Protein AF-A0A7C4GSD8-F1 (afdb_monomer_lite)

Secondary structure (DSSP, 8-state):
-HHHHHHHHHHHHTTS-S-S-B-HHHHHHHHT--HHHHHHHHHHHHHTTSEEE-TTS-EEE-GGGGHHHH-

Radius of gyration: 11.31 Å; chains: 1; bounding box: 25×26×30 Å

Structure (mmCIF, N/CA/C/O backbone):
data_AF-A0A7C4GSD8-F1
#
_entry.id   AF-A0A7C4GSD8-F1
#
loop_
_atom_site.group_PDB
_atom_site.id
_atom_site.type_symbol
_atom_site.label_atom_id
_atom_site.label_alt_id
_atom_site.label_comp_id
_atom_site.label_asym_id
_atom_site.label_entity_id
_atom_site.label_seq_id
_atom_site.pdbx_PDB_ins_code
_atom_site.Cartn_x
_atom_site.Cartn_y
_atom_site.Cartn_z
_atom_site.occupancy
_atom_site.B_iso_or_equiv
_atom_site.auth_seq_id
_atom_site.auth_comp_id
_atom_site.auth_asym_id
_atom_site.auth_atom_id
_atom_site.pdbx_PDB_model_num
ATOM 1 N N . MET A 1 1 ? 0.284 -7.740 -0.663 1.00 90.06 1 MET A N 1
ATOM 2 C CA . MET A 1 1 ? 0.221 -6.255 -0.615 1.00 90.06 1 MET A CA 1
ATOM 3 C C . MET A 1 1 ? 0.653 -5.613 -1.925 1.00 90.06 1 MET A C 1
ATOM 5 O O . MET A 1 1 ? -0.121 -4.818 -2.438 1.00 90.06 1 MET A O 1
ATOM 9 N N . LEU A 1 2 ? 1.814 -5.966 -2.496 1.00 93.44 2 LEU A N 1
ATOM 10 C CA . LEU A 1 2 ? 2.250 -5.416 -3.791 1.00 93.44 2 LEU A CA 1
ATOM 11 C C . LEU A 1 2 ? 1.220 -5.642 -4.907 1.00 93.44 2 LEU A C 1
ATOM 13 O O . LEU A 1 2 ? 0.842 -4.680 -5.557 1.00 93.44 2 LEU A O 1
ATOM 17 N N . LEU A 1 3 ? 0.657 -6.850 -5.032 1.00 94.19 3 LEU A N 1
ATOM 18 C CA . LEU A 1 3 ? -0.427 -7.127 -5.990 1.00 94.19 3 LEU A CA 1
ATOM 19 C C . LEU A 1 3 ? -1.688 -6.271 -5.761 1.00 94.19 3 LEU A C 1
ATOM 21 O O . LEU A 1 3 ? -2.312 -5.830 -6.718 1.00 94.19 3 LEU A O 1
ATOM 25 N N . CYS A 1 4 ? -2.044 -5.983 -4.504 1.00 95.62 4 CYS A N 1
ATOM 26 C CA . CYS A 1 4 ? -3.181 -5.112 -4.180 1.00 95.62 4 CYS A CA 1
ATOM 27 C C . CYS A 1 4 ? -2.934 -3.676 -4.666 1.00 95.62 4 CYS A C 1
ATOM 29 O O . CYS A 1 4 ? -3.811 -3.059 -5.267 1.00 95.62 4 CYS A O 1
ATOM 31 N N . LEU A 1 5 ? -1.732 -3.148 -4.422 1.00 96.31 5 LEU A N 1
ATOM 32 C CA . LEU A 1 5 ? -1.346 -1.809 -4.863 1.00 96.31 5 LEU A CA 1
ATOM 33 C C . LEU A 1 5 ? -1.170 -1.745 -6.387 1.00 96.31 5 LEU A C 1
ATOM 35 O O . LEU A 1 5 ? -1.591 -0.770 -7.002 1.00 96.31 5 LEU A O 1
ATOM 39 N N . ALA A 1 6 ? -0.617 -2.792 -7.006 1.00 95.25 6 ALA A N 1
ATOM 40 C CA . ALA A 1 6 ? -0.521 -2.922 -8.457 1.00 95.25 6 ALA A CA 1
ATOM 41 C C . ALA A 1 6 ? -1.914 -2.931 -9.105 1.00 95.25 6 ALA A C 1
ATOM 43 O O . ALA A 1 6 ? -2.142 -2.229 -10.088 1.00 95.25 6 ALA A O 1
ATOM 44 N N . GLY A 1 7 ? -2.870 -3.651 -8.511 1.00 95.56 7 GLY A N 1
ATOM 45 C CA . GLY A 1 7 ? -4.267 -3.653 -8.941 1.00 95.56 7 GLY A CA 1
ATOM 46 C C . GLY A 1 7 ? -4.906 -2.264 -8.876 1.00 95.56 7 GLY A C 1
ATOM 47 O O . GLY A 1 7 ? -5.527 -1.837 -9.846 1.00 95.56 7 GLY A O 1
ATOM 48 N N . ALA A 1 8 ? -4.701 -1.521 -7.782 1.00 96.38 8 ALA A N 1
ATOM 49 C CA . ALA A 1 8 ? -5.184 -0.142 -7.666 1.00 96.38 8 ALA A CA 1
ATOM 50 C C . ALA A 1 8 ? -4.558 0.783 -8.727 1.00 96.38 8 ALA A C 1
ATOM 52 O O . ALA A 1 8 ? -5.260 1.561 -9.375 1.00 96.38 8 ALA A O 1
ATOM 53 N N . PHE A 1 9 ? -3.249 0.657 -8.951 1.00 95.69 9 PHE A N 1
ATOM 54 C CA . PHE A 1 9 ? -2.506 1.430 -9.945 1.00 95.69 9 PHE A CA 1
ATOM 55 C C . PHE A 1 9 ? -2.980 1.171 -11.381 1.00 95.69 9 PHE A C 1
ATOM 57 O O . PHE A 1 9 ? -3.264 2.113 -12.123 1.00 95.69 9 PHE A O 1
ATOM 64 N N . ILE A 1 10 ? -3.111 -0.098 -11.778 1.00 95.19 10 ILE A N 1
ATOM 65 C CA . ILE A 1 10 ? -3.591 -0.465 -13.117 1.00 95.19 10 ILE A CA 1
ATOM 66 C C . ILE A 1 10 ? -5.069 -0.094 -13.263 1.00 95.19 10 ILE A C 1
ATOM 68 O O . ILE A 1 10 ? -5.449 0.522 -14.257 1.00 95.19 10 ILE A O 1
ATOM 72 N N . GLY A 1 11 ? -5.897 -0.390 -12.260 1.00 96.81 11 GLY A N 1
ATOM 73 C CA . GLY A 1 11 ? -7.326 -0.089 -12.286 1.00 96.81 11 GLY A CA 1
ATOM 74 C C . GLY A 1 11 ? -7.618 1.402 -12.460 1.00 96.81 11 GLY A C 1
ATOM 75 O O . GLY A 1 11 ? -8.485 1.761 -13.255 1.00 96.81 11 GLY A O 1
ATOM 76 N N . LYS A 1 12 ? -6.849 2.290 -11.814 1.00 96.50 12 LYS A N 1
ATOM 77 C CA . LYS A 1 12 ? -6.964 3.739 -12.045 1.00 96.50 12 LYS A CA 1
ATOM 78 C C . LYS A 1 12 ? -6.595 4.132 -13.477 1.00 96.50 12 LYS A C 1
ATOM 80 O O . LYS A 1 12 ? -7.304 4.928 -14.087 1.00 96.50 12 LYS A O 1
ATOM 85 N N . ARG A 1 13 ? -5.513 3.573 -14.030 1.00 94.81 13 ARG A N 1
ATOM 86 C CA . ARG A 1 13 ? -5.061 3.856 -15.409 1.00 94.81 13 ARG A CA 1
ATOM 87 C C . ARG A 1 13 ? -6.038 3.368 -16.472 1.00 94.81 13 ARG A C 1
ATOM 89 O O . ARG A 1 13 ? -6.155 4.000 -17.514 1.00 94.81 13 ARG A O 1
ATOM 96 N N . LEU A 1 14 ? -6.743 2.276 -16.195 1.00 96.69 14 LEU A N 1
ATOM 97 C CA . LEU A 1 14 ? -7.799 1.743 -17.055 1.00 96.69 14 LEU A CA 1
ATOM 98 C C . LEU A 1 14 ? -9.146 2.464 -16.877 1.00 96.69 14 LEU A C 1
ATOM 100 O O . LEU A 1 14 ? -10.112 2.106 -17.540 1.00 96.69 14 LEU A O 1
ATOM 104 N N . GLY A 1 15 ? -9.239 3.451 -15.977 1.00 96.81 15 GLY A N 1
ATOM 105 C CA . GLY A 1 15 ? -10.494 4.144 -15.673 1.00 96.81 15 GLY A CA 1
ATOM 106 C C . GLY A 1 15 ? -11.511 3.293 -14.902 1.00 96.81 15 GLY A C 1
ATOM 107 O O . GLY A 1 15 ? -12.668 3.684 -14.799 1.00 96.81 15 GLY A O 1
ATOM 108 N N . LEU A 1 16 ? -11.094 2.147 -14.355 1.00 97.00 16 LEU A N 1
ATOM 109 C CA . LEU A 1 16 ? -11.953 1.232 -13.598 1.00 97.00 16 LEU A CA 1
ATOM 110 C C . LEU A 1 16 ? -12.103 1.655 -12.136 1.00 97.00 16 LEU A C 1
ATOM 112 O O . LEU A 1 16 ? -13.140 1.403 -11.530 1.00 97.00 16 LEU A O 1
ATOM 116 N N . PHE A 1 17 ? -11.073 2.288 -11.566 1.00 95.00 17 PHE A N 1
ATOM 117 C CA . PHE A 1 17 ? -11.070 2.755 -10.180 1.00 9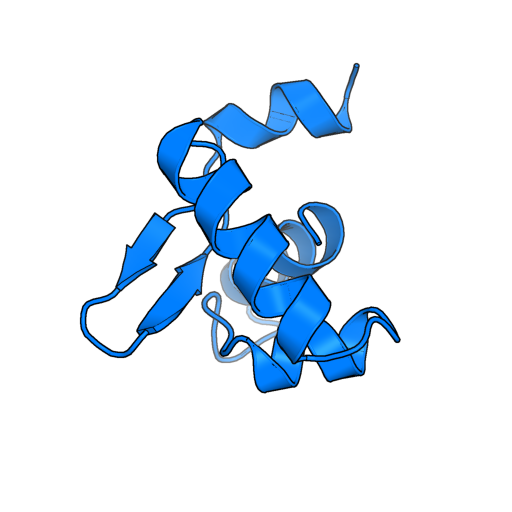5.00 17 PHE A CA 1
ATOM 118 C C . PHE A 1 17 ? -10.851 4.263 -10.085 1.00 95.00 17 PHE A C 1
ATOM 120 O O . PHE A 1 17 ? -10.099 4.864 -10.852 1.00 95.00 17 PHE A O 1
ATOM 127 N N . GLU A 1 18 ? -11.461 4.884 -9.077 1.00 92.19 18 GLU A N 1
AT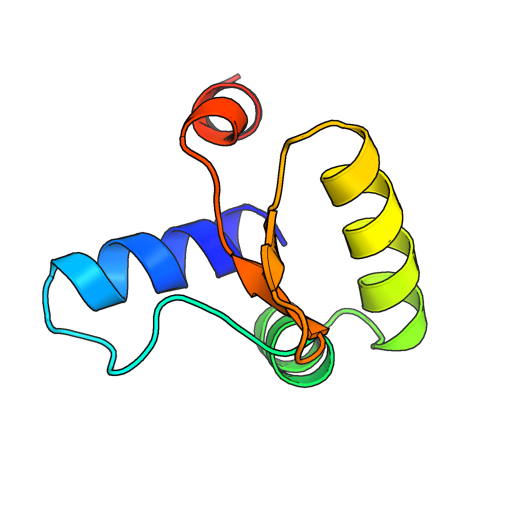OM 128 C CA . GLU A 1 18 ? -11.345 6.326 -8.845 1.00 92.19 18 GLU A CA 1
ATOM 129 C C . GLU A 1 18 ? -9.994 6.735 -8.248 1.00 92.19 18 GLU A C 1
ATOM 131 O O . GLU A 1 18 ? -9.553 7.870 -8.448 1.00 92.19 18 GLU A O 1
ATOM 136 N N . LYS A 1 19 ? -9.292 5.819 -7.573 1.00 92.31 19 LYS A N 1
ATOM 137 C CA . LYS A 1 19 ? -8.012 6.089 -6.909 1.00 92.31 19 LYS A CA 1
ATOM 138 C C . LYS A 1 19 ? -6.984 4.988 -7.137 1.00 92.31 19 LYS A C 1
ATOM 140 O O . LYS A 1 19 ? -7.327 3.816 -7.219 1.00 92.31 19 LYS A O 1
ATOM 145 N N . GLU A 1 20 ? -5.718 5.394 -7.189 1.00 94.31 20 GLU A N 1
ATOM 146 C CA . GLU A 1 20 ? -4.554 4.495 -7.279 1.00 94.31 20 GLU A CA 1
ATOM 147 C C . GLU A 1 20 ? -3.819 4.310 -5.941 1.00 94.31 20 GLU A C 1
ATOM 149 O O . GLU A 1 20 ? -2.988 3.414 -5.812 1.00 94.31 20 GLU A O 1
ATOM 154 N N . PHE A 1 21 ? -4.117 5.152 -4.944 1.00 97.06 21 PHE A N 1
ATOM 155 C CA . PHE A 1 21 ? -3.515 5.097 -3.614 1.00 97.06 21 PHE A CA 1
ATOM 156 C C . PHE A 1 21 ? -4.520 4.583 -2.585 1.00 97.06 2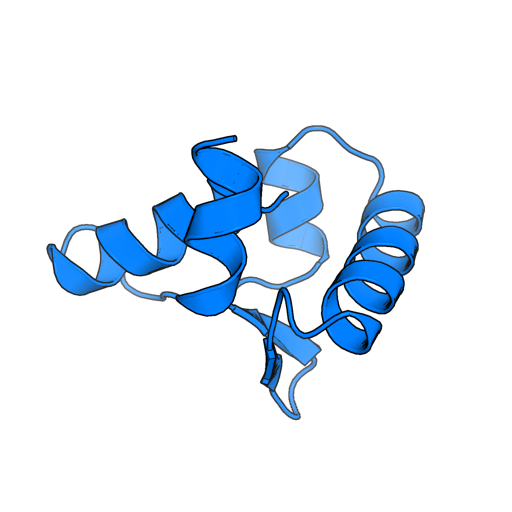1 PHE A C 1
ATOM 158 O O . PHE A 1 21 ? -5.695 4.954 -2.621 1.00 97.06 21 PHE A O 1
ATOM 165 N N . LEU A 1 22 ? -4.050 3.764 -1.647 1.00 97.50 22 LEU A N 1
ATOM 166 C CA . LEU A 1 22 ? -4.882 3.104 -0.644 1.00 97.50 22 LEU A CA 1
ATOM 167 C C . LEU A 1 22 ? -4.395 3.399 0.774 1.00 97.50 22 LEU A C 1
ATOM 169 O O . LEU A 1 22 ? -3.194 3.511 1.030 1.00 97.50 22 LEU A O 1
ATOM 173 N N . THR A 1 23 ? -5.326 3.484 1.720 1.00 97.56 23 THR A N 1
ATOM 174 C CA . THR A 1 23 ? -4.982 3.537 3.147 1.00 97.56 23 THR A CA 1
ATOM 175 C C . THR A 1 23 ? -4.512 2.161 3.646 1.00 97.56 23 THR A C 1
ATOM 177 O O . THR A 1 23 ? -4.899 1.134 3.083 1.00 97.56 23 THR A O 1
ATOM 180 N N . PRO A 1 24 ? -3.751 2.086 4.756 1.00 97.56 24 PRO A N 1
ATOM 181 C CA . PRO A 1 24 ? -3.406 0.802 5.372 1.00 97.56 24 PRO A CA 1
ATOM 182 C C . PRO A 1 24 ? -4.626 -0.0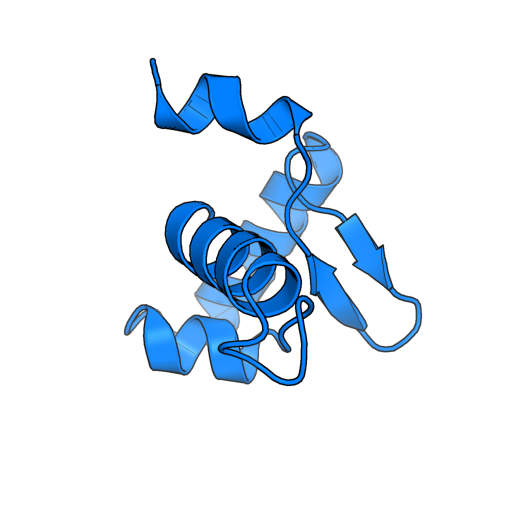53 5.732 1.00 97.56 24 PRO A C 1
ATOM 184 O O . PRO A 1 24 ? -4.578 -1.268 5.578 1.00 97.56 24 PRO A O 1
ATOM 187 N N . LYS A 1 25 ? -5.729 0.583 6.147 1.00 97.69 25 LYS A N 1
ATOM 188 C CA . LYS A 1 25 ? -6.994 -0.092 6.455 1.00 97.69 25 LYS A CA 1
ATOM 189 C C . LYS A 1 25 ? -7.610 -0.753 5.221 1.00 97.69 25 LYS A C 1
ATOM 191 O O . LYS A 1 25 ? -8.069 -1.885 5.289 1.00 97.69 25 LYS A O 1
ATOM 196 N N . GLU A 1 26 ? -7.599 -0.073 4.080 1.00 97.81 26 GLU A N 1
ATOM 197 C CA . GLU A 1 26 ? -8.098 -0.649 2.826 1.00 97.81 26 GLU A CA 1
ATOM 198 C C . GLU A 1 26 ? -7.237 -1.813 2.353 1.00 97.81 26 GLU A C 1
ATOM 200 O O . GLU A 1 26 ? -7.763 -2.850 1.968 1.00 97.81 26 GLU A O 1
ATOM 205 N N . ILE A 1 27 ? -5.914 -1.673 2.443 1.00 97.75 27 ILE A N 1
ATOM 206 C CA . ILE A 1 27 ? -4.980 -2.742 2.077 1.00 97.75 27 ILE A CA 1
ATOM 207 C C . ILE A 1 27 ? -5.195 -3.967 2.976 1.00 97.75 27 ILE A C 1
ATOM 209 O O . ILE A 1 27 ? -5.238 -5.088 2.472 1.00 97.75 27 ILE A O 1
ATOM 213 N N . ALA A 1 28 ? -5.375 -3.763 4.283 1.00 98.06 28 ALA A N 1
ATOM 214 C CA . ALA A 1 28 ? -5.706 -4.821 5.235 1.00 98.06 28 ALA A CA 1
ATOM 215 C C . ALA A 1 28 ? -7.011 -5.533 4.841 1.00 98.06 28 ALA A C 1
ATOM 217 O O . ALA A 1 28 ? -7.022 -6.751 4.672 1.00 98.06 28 ALA A O 1
ATOM 218 N N . ASN A 1 29 ? -8.072 -4.768 4.565 1.00 97.75 29 ASN A N 1
ATOM 219 C CA . ASN A 1 29 ? -9.364 -5.309 4.138 1.00 97.75 29 ASN A CA 1
ATOM 220 C C . ASN A 1 29 ? -9.273 -6.118 2.833 1.00 97.75 29 ASN A C 1
ATOM 222 O O . ASN A 1 29 ? -9.844 -7.200 2.751 1.00 97.75 29 ASN A O 1
ATOM 226 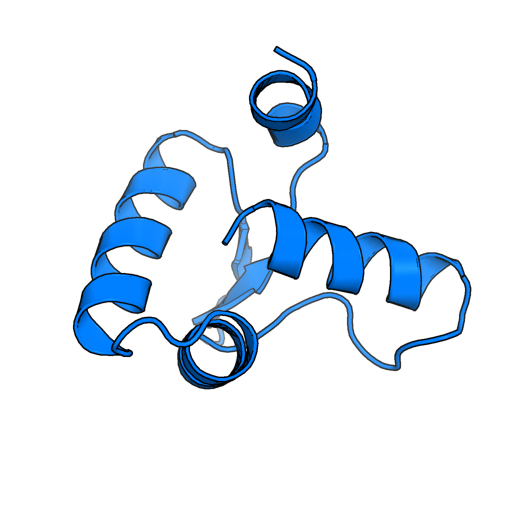N N . TYR A 1 30 ? -8.550 -5.628 1.820 1.00 96.56 30 TYR A N 1
ATOM 227 C CA . TYR A 1 30 ? -8.428 -6.318 0.528 1.00 96.56 30 TYR A CA 1
ATOM 228 C C . TYR A 1 30 ? -7.526 -7.551 0.572 1.00 96.56 30 TYR A C 1
ATOM 230 O O . TYR A 1 30 ? -7.676 -8.450 -0.249 1.00 96.56 30 TYR A O 1
ATOM 238 N N . THR A 1 31 ? -6.563 -7.592 1.495 1.00 95.94 31 THR A N 1
ATOM 239 C CA . THR A 1 31 ? -5.612 -8.709 1.603 1.00 95.94 31 THR A CA 1
ATOM 240 C C . THR A 1 31 ? -5.982 -9.725 2.679 1.00 95.94 31 THR A C 1
ATOM 242 O O . THR A 1 31 ? -5.389 -10.799 2.709 1.00 95.94 31 THR A O 1
ATOM 245 N N . GLY A 1 32 ? -6.928 -9.399 3.566 1.00 96.75 32 GLY A N 1
ATOM 246 C CA . GLY A 1 32 ? -7.273 -10.215 4.732 1.00 96.75 32 GLY A CA 1
ATOM 247 C C . GLY A 1 32 ? -6.188 -10.240 5.817 1.00 96.75 32 GLY A C 1
ATOM 248 O O . GLY A 1 32 ? -6.262 -11.047 6.739 1.00 96.75 32 GLY A O 1
ATOM 249 N N . ILE A 1 33 ? -5.169 -9.382 5.710 1.00 96.69 33 ILE A N 1
ATOM 250 C CA . ILE A 1 33 ? -4.080 -9.275 6.685 1.00 96.69 33 ILE A CA 1
ATOM 251 C C . ILE A 1 33 ? -4.489 -8.271 7.761 1.00 96.69 33 ILE A C 1
ATOM 253 O O . ILE A 1 33 ? -5.028 -7.212 7.453 1.00 96.69 33 ILE A O 1
ATOM 257 N N . ASP A 1 34 ? -4.169 -8.568 9.020 1.00 97.94 34 ASP A N 1
ATOM 258 C CA . ASP A 1 34 ? -4.360 -7.635 10.130 1.00 97.94 34 ASP A CA 1
ATOM 259 C C . ASP A 1 34 ? -3.747 -6.247 9.843 1.00 97.94 34 ASP A C 1
ATOM 261 O O . ASP A 1 34 ? -2.666 -6.120 9.254 1.00 97.94 34 ASP A O 1
ATOM 265 N N . GLU A 1 35 ? -4.427 -5.179 10.266 1.00 97.50 35 GLU A N 1
ATOM 266 C CA . GLU A 1 35 ? -4.017 -3.812 9.937 1.00 97.50 35 GLU A CA 1
ATOM 267 C C . GLU A 1 35 ? -2.669 -3.432 10.573 1.00 97.50 35 GLU A C 1
ATOM 269 O O . GLU A 1 35 ? -1.862 -2.734 9.950 1.00 97.50 35 GLU A O 1
ATOM 274 N N . ARG A 1 36 ? -2.367 -3.914 11.787 1.00 97.75 36 ARG A N 1
ATOM 275 C CA . ARG A 1 36 ? -1.081 -3.650 12.450 1.00 97.75 36 ARG A CA 1
ATOM 276 C C . ARG A 1 36 ? 0.060 -4.316 11.687 1.00 97.75 36 ARG A C 1
ATOM 278 O O . ARG A 1 36 ? 1.087 -3.673 11.458 1.00 97.75 36 ARG A O 1
ATOM 285 N N . ILE A 1 37 ? -0.129 -5.566 11.258 1.00 97.81 37 ILE A N 1
ATOM 286 C CA . ILE A 1 37 ? 0.846 -6.288 10.424 1.00 97.81 37 ILE A CA 1
ATOM 287 C C . ILE A 1 37 ? 1.011 -5.579 9.076 1.00 97.81 37 ILE A C 1
ATOM 289 O O . ILE A 1 37 ? 2.135 -5.316 8.649 1.00 97.81 37 ILE A O 1
ATOM 293 N N . THR A 1 38 ? -0.098 -5.197 8.442 1.00 98.06 38 THR A N 1
ATOM 294 C CA . THR A 1 38 ? -0.107 -4.455 7.174 1.00 98.06 38 THR A CA 1
ATOM 295 C C . THR A 1 38 ? 0.717 -3.172 7.276 1.00 98.06 38 THR A C 1
ATOM 297 O O . THR A 1 38 ? 1.578 -2.919 6.436 1.00 98.06 38 THR A O 1
ATOM 300 N N . ARG A 1 39 ? 0.534 -2.378 8.339 1.00 97.31 39 ARG A N 1
ATOM 301 C CA . ARG A 1 39 ? 1.309 -1.146 8.574 1.00 97.31 39 ARG A CA 1
ATOM 302 C C . ARG A 1 39 ? 2.803 -1.412 8.739 1.00 97.31 39 ARG A C 1
ATOM 304 O O . ARG A 1 39 ? 3.605 -0.668 8.175 1.00 97.31 39 ARG A O 1
ATOM 311 N N . ALA A 1 40 ? 3.179 -2.451 9.486 1.00 97.69 40 ALA A N 1
ATOM 312 C CA . ALA A 1 40 ? 4.582 -2.822 9.662 1.00 97.69 40 ALA A CA 1
ATOM 313 C C . ALA A 1 40 ? 5.228 -3.179 8.314 1.00 97.69 40 ALA A C 1
ATOM 315 O O . ALA A 1 40 ? 6.239 -2.588 7.939 1.00 97.69 40 ALA A O 1
ATOM 316 N N . ARG A 1 41 ? 4.577 -4.045 7.531 1.00 96.69 41 ARG A N 1
ATOM 317 C CA . ARG A 1 41 ? 5.075 -4.470 6.218 1.00 96.69 41 ARG A CA 1
ATOM 318 C C . ARG A 1 41 ? 5.118 -3.344 5.188 1.00 96.69 41 ARG A C 1
ATOM 320 O O . ARG A 1 41 ? 6.070 -3.247 4.428 1.00 96.69 41 ARG A O 1
ATOM 327 N N . LEU A 1 42 ? 4.131 -2.450 5.177 1.00 97.12 42 LEU A N 1
ATOM 328 C CA . LEU A 1 42 ? 4.156 -1.264 4.316 1.00 97.12 42 LEU A CA 1
ATOM 329 C C . LEU A 1 42 ? 5.310 -0.312 4.665 1.00 97.12 42 LEU A C 1
ATOM 331 O O . LEU A 1 42 ? 5.810 0.393 3.793 1.00 97.12 42 LEU A O 1
ATOM 335 N N . SER A 1 43 ? 5.735 -0.271 5.931 1.00 96.50 43 SER A N 1
ATOM 336 C CA . SER A 1 43 ? 6.919 0.487 6.346 1.00 96.50 43 SER A CA 1
ATOM 337 C C . SER A 1 43 ? 8.209 -0.127 5.796 1.00 96.50 43 SER A C 1
ATOM 339 O O . SER A 1 43 ? 9.060 0.611 5.306 1.00 96.50 43 SER A O 1
ATOM 341 N N . GLU A 1 44 ? 8.331 -1.457 5.831 1.00 96.81 44 GLU A N 1
ATOM 342 C CA . GLU A 1 44 ? 9.452 -2.208 5.239 1.00 96.81 44 GLU A CA 1
ATOM 343 C C . GLU A 1 44 ? 9.521 -1.974 3.726 1.00 96.81 44 GLU A C 1
ATOM 345 O O . GLU A 1 44 ? 10.475 -1.370 3.246 1.00 96.81 44 GLU A O 1
ATOM 350 N N . LEU A 1 45 ? 8.436 -2.271 3.002 1.00 95.38 45 LEU A N 1
ATOM 351 C CA . LEU A 1 45 ? 8.357 -2.075 1.550 1.00 95.38 45 LEU A CA 1
ATOM 352 C C . LEU A 1 45 ? 8.668 -0.632 1.124 1.00 95.38 45 LEU A C 1
ATOM 354 O O . LEU A 1 45 ? 9.222 -0.401 0.051 1.00 95.38 45 LEU A O 1
ATOM 358 N N . ARG A 1 46 ? 8.298 0.364 1.942 1.00 96.06 46 ARG A N 1
ATOM 359 C CA . ARG A 1 46 ? 8.617 1.770 1.661 1.00 96.06 46 ARG A CA 1
ATOM 360 C C . ARG A 1 46 ? 10.117 2.032 1.772 1.00 96.06 46 ARG A C 1
ATOM 362 O O . ARG A 1 46 ? 10.650 2.769 0.948 1.00 96.06 46 ARG A O 1
ATOM 369 N N . LYS A 1 47 ? 10.778 1.487 2.797 1.00 95.44 47 LYS A N 1
ATOM 370 C CA . LYS A 1 47 ? 12.234 1.621 2.972 1.00 95.44 47 LYS A CA 1
ATOM 371 C C . LYS A 1 47 ? 12.985 0.993 1.801 1.00 95.44 47 LYS A C 1
ATOM 373 O O . LYS A 1 47 ? 13.966 1.572 1.353 1.00 95.44 47 LYS A O 1
ATOM 378 N N . ASP A 1 48 ? 12.450 -0.098 1.266 1.00 92.88 48 ASP A N 1
ATOM 379 C CA . ASP A 1 48 ? 13.010 -0.808 0.114 1.00 92.88 48 ASP A CA 1
ATOM 380 C C . ASP A 1 48 ? 12.672 -0.134 -1.233 1.00 92.88 48 ASP A C 1
ATOM 382 O O . ASP A 1 48 ? 13.079 -0.599 -2.293 1.00 92.88 48 ASP A O 1
ATOM 386 N N . GLY A 1 49 ? 11.914 0.972 -1.227 1.00 93.69 49 GLY A N 1
ATOM 387 C CA . GLY A 1 49 ? 11.512 1.694 -2.442 1.00 93.69 49 GLY A CA 1
ATOM 388 C C . GLY A 1 49 ? 10.421 0.998 -3.270 1.00 93.69 49 GLY A C 1
ATOM 389 O O . GLY A 1 49 ? 10.066 1.467 -4.356 1.00 93.69 49 GLY A O 1
ATOM 390 N N . LEU A 1 50 ? 9.846 -0.088 -2.747 1.00 94.31 50 LEU A N 1
ATOM 391 C CA . LEU A 1 50 ? 8.833 -0.909 -3.413 1.00 94.31 50 LEU A CA 1
ATOM 392 C C . LEU A 1 50 ? 7.414 -0.320 -3.316 1.00 94.31 50 LEU A C 1
ATOM 394 O O . LEU A 1 50 ? 6.480 -0.740 -4.003 1.00 94.31 50 LEU A O 1
ATOM 398 N N . VAL A 1 51 ? 7.206 0.656 -2.442 1.00 96.31 51 VAL A N 1
ATOM 399 C CA . VAL A 1 51 ? 5.961 1.427 -2.384 1.00 96.31 51 VAL A CA 1
ATOM 400 C C . VAL A 1 51 ? 6.278 2.881 -2.079 1.00 96.31 51 VAL A C 1
ATOM 402 O O . VAL A 1 51 ? 7.248 3.195 -1.388 1.00 96.31 51 VAL A O 1
ATOM 405 N N . ILE A 1 52 ? 5.417 3.780 -2.543 1.00 96.06 52 ILE A N 1
ATOM 406 C CA . ILE A 1 52 ? 5.447 5.190 -2.148 1.00 96.06 52 ILE A CA 1
ATOM 407 C C . ILE A 1 52 ? 4.375 5.462 -1.104 1.00 96.06 52 ILE A C 1
ATOM 409 O O . ILE A 1 52 ? 3.318 4.837 -1.112 1.00 96.06 52 ILE A O 1
ATOM 413 N N . ARG A 1 53 ? 4.648 6.416 -0.212 1.00 96.06 53 ARG A N 1
ATOM 414 C CA . ARG A 1 53 ? 3.687 6.909 0.777 1.00 96.06 53 ARG A CA 1
ATOM 415 C C . ARG A 1 53 ? 3.508 8.413 0.598 1.00 96.06 53 ARG A C 1
ATOM 417 O O . ARG A 1 53 ? 4.503 9.135 0.621 1.00 96.06 53 ARG A O 1
ATOM 424 N N . LYS A 1 54 ? 2.264 8.866 0.451 1.00 94.44 54 LYS A N 1
ATOM 425 C CA . LYS A 1 54 ? 1.900 10.289 0.442 1.00 94.44 54 LYS A CA 1
ATOM 426 C C . LYS A 1 54 ? 1.852 10.863 1.861 1.00 94.44 54 LYS A C 1
ATOM 428 O O . LYS A 1 54 ? 1.831 10.123 2.847 1.00 94.44 54 LYS A O 1
ATOM 433 N N . GLU A 1 55 ? 1.854 12.190 1.960 1.00 84.44 55 GLU A N 1
ATOM 434 C CA . GLU A 1 55 ? 1.845 12.918 3.238 1.00 84.44 55 GLU A CA 1
ATOM 435 C C . GLU A 1 55 ? 0.631 12.563 4.115 1.00 84.44 55 GLU A C 1
ATOM 437 O O . GLU A 1 55 ? 0.759 12.447 5.331 1.00 84.44 55 GLU A O 1
ATOM 442 N N . ASP A 1 56 ? -0.509 12.258 3.496 1.00 90.00 56 ASP A N 1
ATOM 443 C CA . ASP A 1 56 ? -1.752 11.811 4.143 1.00 90.00 56 ASP A CA 1
ATOM 444 C C . ASP A 1 56 ? -1.737 10.346 4.627 1.00 90.00 56 ASP A C 1
ATOM 446 O O . ASP A 1 56 ? -2.702 9.856 5.215 1.00 90.00 56 ASP A O 1
ATOM 450 N N . GLY A 1 57 ? -0.636 9.621 4.416 1.00 92.38 57 GLY A N 1
ATOM 451 C CA . GLY A 1 57 ? -0.502 8.230 4.835 1.00 92.38 57 GLY A CA 1
ATOM 452 C C . GLY A 1 57 ? -1.051 7.197 3.857 1.00 92.38 57 GLY A C 1
ATOM 453 O O . GLY A 1 57 ? -1.053 6.012 4.200 1.00 92.38 57 GLY A O 1
ATOM 454 N N . LEU A 1 58 ? -1.464 7.608 2.658 1.00 96.88 58 LEU A N 1
ATOM 455 C CA . LEU A 1 58 ? -1.829 6.688 1.588 1.00 96.88 58 LEU A CA 1
ATOM 456 C C . LEU A 1 58 ? -0.591 6.049 0.954 1.00 96.88 58 LEU A C 1
ATOM 458 O O . LEU A 1 58 ? 0.444 6.69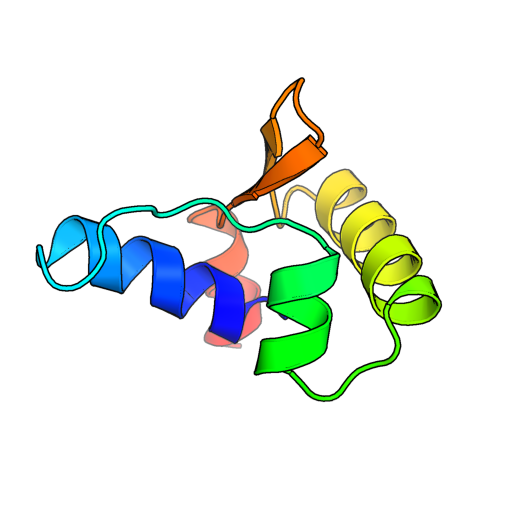7 0.790 1.00 96.88 58 LEU A O 1
ATOM 462 N N . TYR A 1 59 ? -0.719 4.788 0.553 1.00 97.88 59 TYR A N 1
ATOM 463 C CA . TYR A 1 59 ? 0.330 4.013 -0.101 1.00 97.88 59 TYR A CA 1
ATOM 464 C C . TYR A 1 59 ? -0.005 3.745 -1.566 1.00 97.88 59 TYR A C 1
ATOM 466 O O . TYR A 1 59 ? -1.167 3.538 -1.915 1.00 97.88 59 TYR A O 1
ATOM 474 N N . GLY A 1 60 ? 1.018 3.746 -2.418 1.00 96.19 60 GLY A N 1
ATOM 475 C CA . GLY A 1 60 ? 0.905 3.527 -3.858 1.00 96.19 60 GLY A CA 1
ATOM 476 C C . GLY A 1 60 ? 2.000 2.614 -4.397 1.00 96.19 60 GLY A C 1
ATOM 477 O O . GLY A 1 60 ? 3.055 2.443 -3.780 1.00 96.19 60 GLY A O 1
ATOM 478 N N . PHE A 1 61 ? 1.726 2.028 -5.558 1.00 95.62 61 PHE A N 1
ATOM 479 C CA . PHE A 1 61 ? 2.643 1.140 -6.267 1.00 95.62 61 PHE A CA 1
ATOM 480 C C . PHE A 1 61 ? 3.756 1.922 -6.980 1.00 95.62 61 PHE A C 1
ATOM 482 O O . PHE A 1 61 ? 3.523 3.029 -7.466 1.00 95.62 61 PHE A O 1
ATOM 489 N N . THR A 1 62 ? 4.953 1.339 -7.083 1.00 92.31 62 THR A N 1
ATOM 490 C CA . THR A 1 62 ? 6.048 1.859 -7.916 1.00 92.31 62 THR A CA 1
ATOM 491 C C . THR A 1 62 ? 6.397 0.848 -9.002 1.00 92.31 62 THR A C 1
ATOM 493 O O . THR A 1 62 ? 6.324 -0.358 -8.797 1.00 92.31 62 THR A O 1
ATOM 496 N N . ILE A 1 63 ? 6.801 1.333 -10.179 1.00 86.19 63 ILE A N 1
ATOM 497 C CA . ILE A 1 63 ? 7.197 0.466 -11.305 1.00 86.19 63 ILE A CA 1
ATOM 498 C C . ILE A 1 63 ? 8.421 -0.392 -10.938 1.00 86.19 63 ILE A C 1
ATOM 500 O O . ILE A 1 63 ? 8.556 -1.505 -11.436 1.00 86.19 63 ILE A O 1
ATOM 504 N N . ALA A 1 64 ? 9.280 0.086 -10.028 1.00 84.31 64 ALA A N 1
ATOM 505 C CA . ALA A 1 64 ? 10.414 -0.677 -9.504 1.00 84.31 64 ALA A CA 1
ATOM 506 C C . ALA A 1 64 ? 9.988 -2.028 -8.901 1.00 84.31 64 ALA A C 1
ATOM 508 O O . ALA A 1 64 ? 10.702 -3.017 -9.046 1.00 84.31 64 ALA A O 1
ATOM 509 N N . SER A 1 65 ? 8.791 -2.087 -8.321 1.00 83.81 65 SER A N 1
ATOM 510 C CA . SER A 1 65 ? 8.220 -3.279 -7.688 1.00 83.81 65 SER A CA 1
ATOM 511 C C . SER A 1 65 ? 7.691 -4.314 -8.665 1.00 83.81 65 SER A C 1
ATOM 513 O O . SER A 1 65 ? 7.253 -5.372 -8.230 1.00 83.81 65 SER A O 1
ATOM 515 N N . LEU A 1 66 ? 7.695 -4.030 -9.973 1.00 84.94 66 LEU A N 1
ATOM 516 C CA . LEU A 1 66 ? 7.360 -5.040 -10.975 1.00 84.94 66 LEU A CA 1
ATOM 517 C C . LEU A 1 66 ? 8.359 -6.197 -10.962 1.00 84.94 66 LEU A C 1
ATOM 519 O O . LEU A 1 66 ? 7.945 -7.320 -11.216 1.00 84.94 66 LEU A O 1
ATOM 523 N N . LYS A 1 67 ? 9.633 -5.942 -10.634 1.00 83.62 67 LYS A N 1
ATOM 524 C CA . LYS A 1 67 ? 10.649 -7.000 -10.523 1.00 83.62 67 LYS A CA 1
ATOM 525 C C . LYS A 1 67 ? 10.242 -8.042 -9.479 1.00 83.62 67 LYS A C 1
ATOM 527 O O . LYS A 1 67 ? 10.058 -9.195 -9.823 1.00 83.62 67 LYS A O 1
ATOM 532 N N . GLU A 1 68 ? 9.887 -7.584 -8.280 1.00 82.75 68 GLU A N 1
ATOM 533 C CA . GLU A 1 68 ? 9.407 -8.424 -7.165 1.00 82.75 68 GLU A CA 1
ATOM 534 C C . GLU A 1 68 ? 8.078 -9.163 -7.423 1.00 82.75 68 GLU A C 1
ATOM 536 O O . GLU A 1 68 ? 7.635 -9.948 -6.590 1.00 82.75 68 GLU A O 1
ATOM 541 N N . ILE A 1 69 ? 7.368 -8.847 -8.511 1.00 81.56 69 ILE A N 1
ATOM 542 C CA . ILE A 1 69 ? 6.123 -9.533 -8.896 1.00 81.56 69 ILE A CA 1
ATOM 543 C C . ILE A 1 69 ? 6.374 -10.570 -9.998 1.00 81.56 69 ILE A C 1
ATOM 545 O O . ILE A 1 69 ? 5.601 -11.519 -10.117 1.00 81.56 69 ILE A O 1
ATOM 549 N N . ILE A 1 70 ? 7.378 -10.338 -10.846 1.00 79.69 70 ILE A N 1
ATOM 550 C CA . ILE A 1 70 ? 7.651 -11.139 -12.045 1.00 79.69 70 ILE A CA 1
ATOM 551 C C . ILE A 1 70 ? 8.730 -12.201 -11.775 1.00 79.69 70 ILE A C 1
ATOM 553 O O . ILE A 1 70 ? 8.716 -13.230 -12.450 1.00 79.69 70 ILE A O 1
ATOM 557 N N . ASP A 1 71 ? 9.617 -11.956 -10.807 1.00 61.91 71 ASP A N 1
ATOM 558 C CA . ASP A 1 71 ? 10.601 -12.920 -10.291 1.00 61.91 71 ASP A CA 1
ATOM 559 C C . ASP A 1 71 ? 9.961 -13.929 -9.314 1.00 61.91 71 ASP A C 1
ATOM 561 O O . ASP A 1 71 ? 10.350 -15.121 -9.365 1.00 61.91 71 ASP A O 1
#

Foldseek 3Di:
DLVVLVCLQVCVVVVNDPGSWAALVVVCVVVVNDSVVSVVVLVVCVVVVQWDADPVGTIHGDPVVVVVVVD

Sequence (71 aa):
MLLCLAGAFIGKRLGLFEKEFLTPKEIANYTGIDERITRARLSELRKDGLVIRKEDGLYGFTIASLKEIID

pLDDT: mean 93.82, std 5.92, range [61.91, 98.06]